Protein AF-0000000082330401 (afdb_homodimer)

Radius of gyration: 16.81 Å; Cα contacts (8 Å, |Δi|>4): 378; chains: 2; bounding box: 33×59×41 Å

pLDDT: mean 91.05, std 14.34, range [33.22, 98.94]

Foldseek 3Di:
DDDAAADDDDDPVVVVVLVVLQVVQPPDADWGWHDHPPDIDIAAADPDKDKDKDWDWDADPVPGTDIDIDIDIDHDGDPPVVVVD/DDDAAADDDDDPVVVVVLVVLQVVQPPDADWGWHDHPPDIDIAAADPDKDKDKDWDFDADPVPGTDIDIDIDIDHDGDPPVVVVD

Organism: NCBI:txid2816475

InterPro domains:
  IPR027598 Amphi-Trp domain [PF20068] (8-82)
  IPR027598 Amphi-Trp domain [TIGR04354] (9-76)

Secondary structure (DSSP, 8-state):
-EEEEEEEEEEHHHHHHHHHHHHHHHSSSS-EEEEETTEEEEE---SEEEEEEEEEEEEETTTEEEEEEEEEEEEPPP-GGGG--/-EEEEEEEEEEHHHHHHHHHHHHHHHSSSS-EEEEETTEEEEE---SEEEEEEEEEEEEETTTEEEEEEEEEEEEPPPPGGGS--

Solvent-accessible surface area (backbone atoms only — not comparable to full-atom values): 8847 Å² total; per-residue (Å²): 109,50,74,48,72,27,74,47,81,31,43,27,52,55,49,18,51,51,36,36,52,50,18,59,32,41,38,75,76,60,64,22,69,43,78,42,74,92,43,72,46,81,43,40,64,27,64,55,26,41,38,35,40,33,39,35,52,35,66,38,93,86,76,38,49,38,38,35,44,39,40,38,37,39,29,51,50,52,62,78,74,64,70,75,107,113,49,75,48,72,27,76,46,81,30,43,26,52,55,47,18,49,52,36,36,53,50,17,59,31,41,38,75,77,60,66,23,68,42,78,44,74,93,43,72,46,78,43,40,65,26,67,54,27,41,38,32,39,34,40,33,51,32,61,36,95,85,78,38,51,39,36,36,44,37,39,37,37,38,29,53,48,53,62,77,74,65,70,76,106

Sequence (170 aa):
MEKTISADELTRDEAAERLRAVADQLEGDGPASIRTGNKTVELRPSSSVAYEIGVRERSSILRGSRETITIKMDWKPASASDEDEMEKTISADELTRDEAAERLRAVADQLEGDGPASIRTGNKTVELRPSSSVAYEIGVRERSSILRGSRETITIKMDWKPASASDEDE

Structure (mmCIF, N/CA/C/O backbone):
data_AF-0000000082330401-model_v1
#
loop_
_entity.id
_entity.type
_entity.pdbx_description
1 polymer 'Amphi-Trp domain-containing protein'
#
loop_
_atom_site.group_PDB
_atom_site.id
_atom_site.type_symbol
_atom_site.label_atom_id
_atom_site.label_alt_id
_atom_site.label_comp_id
_atom_site.label_asym_id
_atom_site.label_entity_id
_atom_site.label_seq_id
_atom_site.pdbx_PDB_ins_code
_atom_site.Cartn_x
_atom_site.Cartn_y
_atom_site.Cartn_z
_atom_site.occupancy
_atom_site.B_iso_or_equiv
_atom_site.auth_seq_id
_atom_site.auth_comp_id
_atom_site.auth_asym_id
_atom_site.auth_atom_id
_atom_site.pdbx_PDB_model_num
ATOM 1 N N . MET A 1 1 ? 8.977 -20.25 1.746 1 68.62 1 MET A N 1
ATOM 2 C CA . MET A 1 1 ? 8.32 -19.219 2.551 1 68.62 1 MET A CA 1
ATOM 3 C C . MET A 1 1 ? 9.047 -17.891 2.439 1 68.62 1 MET A C 1
ATOM 5 O O . MET A 1 1 ? 10.047 -17.656 3.119 1 68.62 1 MET A O 1
ATOM 9 N N . GLU A 1 2 ? 9.242 -17.344 1.359 1 84 2 GLU A N 1
ATOM 10 C CA . GLU A 1 2 ? 10.195 -16.25 1.163 1 84 2 GLU A CA 1
ATOM 11 C C . GLU A 1 2 ? 9.516 -14.898 1.278 1 84 2 GLU A C 1
ATOM 13 O O . GLU A 1 2 ? 8.438 -14.688 0.725 1 84 2 GLU A O 1
ATOM 18 N N . LYS A 1 3 ? 9.922 -14.188 2.262 1 93.19 3 LYS A N 1
ATOM 19 C CA . LYS A 1 3 ? 9.539 -12.781 2.352 1 93.19 3 LYS A CA 1
ATOM 20 C C . LYS A 1 3 ? 10.633 -11.875 1.807 1 93.19 3 LYS A C 1
ATOM 22 O O . LYS A 1 3 ? 11.805 -12.016 2.168 1 93.19 3 LYS A O 1
ATOM 27 N N . THR A 1 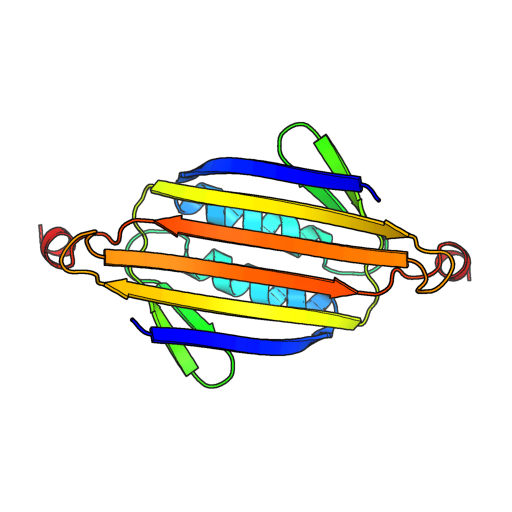4 ? 10.203 -11.023 0.774 1 97.06 4 THR A N 1
ATOM 28 C CA . THR A 1 4 ? 11.094 -10.023 0.203 1 97.06 4 THR A CA 1
ATOM 29 C C . THR A 1 4 ? 10.656 -8.617 0.607 1 97.06 4 THR A C 1
ATOM 31 O O . THR A 1 4 ? 9.484 -8.266 0.469 1 97.06 4 THR A O 1
ATOM 34 N N . ILE A 1 5 ? 11.578 -7.867 1.173 1 98.06 5 ILE A N 1
ATOM 35 C CA . ILE A 1 5 ? 11.242 -6.523 1.632 1 98.06 5 ILE A CA 1
ATOM 36 C C . ILE A 1 5 ? 12.258 -5.523 1.095 1 98.06 5 ILE A C 1
ATOM 38 O O . ILE A 1 5 ? 13.453 -5.816 1.034 1 98.06 5 ILE A O 1
ATOM 42 N N . SER A 1 6 ? 11.797 -4.434 0.719 1 98.56 6 SER A N 1
ATOM 43 C CA . SER A 1 6 ? 12.648 -3.311 0.346 1 98.56 6 SER A CA 1
ATOM 44 C C . SER A 1 6 ? 12.125 -2.002 0.93 1 98.56 6 SER A C 1
ATOM 46 O O . SER A 1 6 ? 10.922 -1.762 0.946 1 98.56 6 SER A O 1
ATOM 48 N N . ALA A 1 7 ? 13.016 -1.155 1.354 1 98.62 7 ALA A N 1
ATOM 49 C CA . ALA A 1 7 ? 12.703 0.161 1.906 1 98.62 7 ALA A CA 1
ATOM 50 C C . ALA A 1 7 ? 13.539 1.247 1.237 1 98.62 7 ALA A C 1
ATOM 52 O O . ALA A 1 7 ? 14.734 1.053 0.979 1 98.62 7 ALA A O 1
ATOM 53 N N . ASP A 1 8 ? 12.914 2.312 0.925 1 98.38 8 ASP A N 1
ATOM 54 C CA . ASP A 1 8 ? 13.586 3.443 0.291 1 98.38 8 ASP A CA 1
ATOM 55 C C . ASP A 1 8 ? 13 4.77 0.777 1 98.38 8 ASP A C 1
ATOM 57 O O . ASP A 1 8 ? 11.859 4.816 1.242 1 98.38 8 ASP A O 1
ATOM 61 N N . GLU A 1 9 ? 13.805 5.828 0.738 1 98.62 9 GLU A N 1
ATOM 62 C CA . GLU A 1 9 ? 13.289 7.191 0.836 1 98.62 9 GLU A CA 1
ATOM 63 C C . GLU A 1 9 ? 12.984 7.766 -0.543 1 98.62 9 GLU A C 1
ATOM 65 O O . GLU A 1 9 ? 13.883 7.887 -1.384 1 98.62 9 GLU A O 1
ATOM 70 N N . LEU A 1 10 ? 11.766 8.109 -0.732 1 98.44 10 LEU A N 1
ATOM 71 C CA . LEU A 1 10 ? 11.32 8.578 -2.039 1 98.44 10 LEU A CA 1
ATOM 72 C C . LEU A 1 10 ? 10.664 9.953 -1.931 1 98.44 10 LEU A C 1
ATOM 74 O O . LEU A 1 10 ? 10.25 10.367 -0.845 1 98.44 10 LEU A O 1
ATOM 78 N N . THR A 1 11 ? 10.688 10.703 -3.094 1 97.94 11 THR A N 1
ATOM 79 C CA . THR A 1 11 ? 9.781 11.844 -3.146 1 97.94 11 THR A CA 1
ATOM 80 C C . THR A 1 11 ? 8.328 11.383 -3.18 1 97.94 11 THR A C 1
ATOM 82 O O . THR A 1 11 ? 8.047 10.242 -3.549 1 97.94 11 THR A O 1
ATOM 85 N N . ARG A 1 12 ? 7.461 12.242 -2.699 1 97.69 12 ARG A N 1
ATOM 86 C CA . ARG A 1 12 ? 6.039 11.906 -2.713 1 97.69 12 ARG A CA 1
ATOM 87 C C . ARG A 1 12 ? 5.59 11.484 -4.109 1 97.69 12 ARG A C 1
ATOM 89 O O . ARG A 1 12 ? 4.812 10.539 -4.258 1 97.69 12 ARG A O 1
ATOM 96 N N . ASP A 1 13 ? 6.148 12.133 -5.215 1 98.12 13 ASP A N 1
ATOM 97 C CA . ASP A 1 13 ? 5.777 11.781 -6.582 1 98.12 13 ASP A CA 1
ATOM 98 C C . ASP A 1 13 ? 6.312 10.398 -6.957 1 98.12 13 ASP A C 1
ATOM 100 O O . ASP A 1 13 ? 5.645 9.641 -7.656 1 98.12 13 ASP A O 1
ATOM 104 N N . GLU A 1 14 ? 7.504 10.102 -6.527 1 98.44 14 GLU A N 1
ATOM 105 C CA . GLU A 1 14 ? 8.078 8.781 -6.801 1 98.44 14 GLU A CA 1
ATOM 106 C C . GLU A 1 14 ? 7.301 7.684 -6.09 1 98.44 14 GLU A C 1
ATOM 108 O O . GLU A 1 14 ? 7.09 6.605 -6.648 1 98.44 14 GLU A O 1
ATOM 113 N N . ALA A 1 15 ? 6.938 7.953 -4.895 1 98.5 15 ALA A N 1
ATOM 114 C CA . ALA A 1 15 ? 6.109 6.996 -4.164 1 98.5 15 ALA A CA 1
ATOM 115 C C . ALA A 1 15 ? 4.793 6.738 -4.895 1 98.5 15 ALA A C 1
ATOM 117 O O . ALA A 1 15 ? 4.363 5.59 -5.023 1 98.5 15 ALA A O 1
ATOM 118 N N . ALA A 1 16 ? 4.168 7.832 -5.348 1 98.75 16 ALA A N 1
ATOM 119 C CA . ALA A 1 16 ? 2.936 7.711 -6.121 1 98.75 16 ALA A CA 1
ATOM 120 C C . ALA A 1 16 ? 3.141 6.832 -7.352 1 98.75 16 ALA A C 1
ATOM 122 O O . ALA A 1 16 ? 2.297 5.992 -7.668 1 98.75 16 ALA A O 1
ATOM 123 N N . GLU A 1 17 ? 4.23 7.004 -7.953 1 98.69 17 GLU A N 1
ATOM 124 C CA . GLU A 1 17 ? 4.531 6.234 -9.156 1 98.69 17 GLU A CA 1
ATOM 125 C C . GLU A 1 17 ? 4.695 4.75 -8.836 1 98.69 17 GLU A C 1
ATOM 127 O O . GLU A 1 17 ? 4.27 3.891 -9.609 1 98.69 17 GLU A O 1
ATOM 132 N N . ARG A 1 18 ? 5.277 4.477 -7.695 1 98.62 18 ARG A N 1
ATOM 133 C CA . ARG A 1 18 ? 5.426 3.084 -7.277 1 98.62 18 ARG A CA 1
ATOM 134 C C . ARG A 1 18 ? 4.066 2.438 -7.027 1 98.62 18 ARG A C 1
ATOM 136 O O . ARG A 1 18 ? 3.844 1.286 -7.406 1 98.62 18 ARG A O 1
ATOM 143 N N . LEU A 1 19 ? 3.227 3.191 -6.375 1 98.81 19 LEU A N 1
ATOM 144 C CA . LEU A 1 19 ? 1.879 2.688 -6.129 1 98.81 19 LEU A CA 1
ATOM 145 C C . LEU A 1 19 ? 1.163 2.391 -7.441 1 98.81 19 LEU A C 1
ATOM 147 O O . LEU A 1 19 ? 0.5 1.358 -7.57 1 98.81 19 LEU A O 1
ATOM 151 N N . ARG A 1 20 ? 1.305 3.264 -8.406 1 98.75 20 ARG A N 1
ATOM 152 C CA . ARG A 1 20 ? 0.651 3.076 -9.703 1 98.75 20 ARG A CA 1
ATOM 153 C C . ARG A 1 20 ? 1.207 1.854 -10.422 1 98.75 20 ARG A C 1
ATOM 155 O O . ARG A 1 20 ? 0.466 1.132 -11.094 1 98.75 20 ARG A O 1
ATOM 162 N N . ALA A 1 21 ? 2.484 1.673 -10.289 1 98.62 21 ALA A N 1
ATOM 163 C CA . ALA A 1 21 ? 3.102 0.515 -10.93 1 98.62 21 ALA A CA 1
ATOM 164 C C . ALA A 1 21 ? 2.547 -0.788 -10.359 1 98.62 21 ALA A C 1
ATOM 166 O O . ALA A 1 21 ? 2.309 -1.745 -11.094 1 98.62 21 ALA A O 1
ATOM 167 N N . VAL A 1 22 ? 2.346 -0.825 -9.07 1 98.62 22 VAL A N 1
ATOM 168 C CA . VAL A 1 22 ? 1.754 -2.008 -8.453 1 98.62 22 VAL A CA 1
ATOM 169 C C . VAL A 1 22 ? 0.319 -2.182 -8.945 1 98.62 22 VAL A C 1
ATOM 171 O O . VAL A 1 22 ? -0.1 -3.295 -9.273 1 98.62 22 VAL A O 1
ATOM 174 N N . ALA A 1 23 ? -0.43 -1.054 -8.961 1 98.75 23 ALA A N 1
ATOM 175 C CA . ALA A 1 23 ? -1.806 -1.083 -9.445 1 98.75 23 ALA A CA 1
ATOM 176 C C . ALA A 1 23 ? -1.873 -1.657 -10.859 1 98.75 23 ALA A C 1
ATOM 178 O O . ALA A 1 23 ? -2.736 -2.484 -11.156 1 98.75 23 ALA A O 1
ATOM 179 N N . ASP A 1 24 ? -0.979 -1.231 -11.664 1 98.5 24 ASP A N 1
ATOM 180 C CA . ASP A 1 24 ? -0.945 -1.685 -13.055 1 98.5 24 ASP A CA 1
ATOM 181 C C . ASP A 1 24 ? -0.741 -3.195 -13.133 1 98.5 24 ASP A C 1
ATOM 183 O O . ASP A 1 24 ? -1.284 -3.855 -14.023 1 98.5 24 ASP A O 1
ATOM 187 N N . GLN A 1 25 ? 0.034 -3.688 -12.234 1 97.94 25 GLN A N 1
ATOM 188 C CA . GLN A 1 25 ? 0.327 -5.117 -12.258 1 97.94 25 GLN A CA 1
ATOM 189 C C . GLN A 1 25 ? -0.853 -5.926 -11.727 1 97.94 25 GLN A C 1
ATOM 191 O O . GLN A 1 25 ? -1.058 -7.074 -12.141 1 97.94 25 GLN A O 1
ATOM 196 N N . LEU A 1 26 ? -1.622 -5.328 -10.898 1 97.25 26 LEU A N 1
ATOM 197 C CA . LEU A 1 26 ? -2.777 -6.012 -10.328 1 97.25 26 LEU A CA 1
ATOM 198 C C . LEU A 1 26 ? -3.922 -6.078 -11.336 1 97.25 26 LEU A C 1
ATOM 200 O O . LEU A 1 26 ? -4.707 -7.027 -11.32 1 97.25 26 LEU A O 1
ATOM 204 N N . GLU A 1 27 ? -3.992 -5.086 -12.156 1 95.56 27 GLU A N 1
ATOM 205 C CA . GLU A 1 27 ? -5.102 -5.004 -13.102 1 95.56 27 GLU A CA 1
ATOM 206 C C . GLU A 1 27 ? -5.074 -6.172 -14.086 1 95.56 27 GLU A C 1
ATOM 208 O O . GLU A 1 27 ? -4.008 -6.578 -14.547 1 95.56 27 GLU A O 1
ATOM 213 N N . GLY A 1 28 ? -6.281 -6.586 -14.469 1 92.5 28 GLY A N 1
ATOM 214 C CA . GLY A 1 28 ? -6.418 -7.668 -15.43 1 92.5 28 GLY A CA 1
ATOM 215 C C . GLY A 1 28 ? -6.25 -9.039 -14.812 1 92.5 28 GLY A C 1
ATOM 216 O O . GLY A 1 28 ? -6.535 -9.234 -13.625 1 92.5 28 GLY A O 1
ATOM 217 N N . ASP A 1 29 ? -5.941 -9.953 -15.734 1 91.25 29 ASP A N 1
ATOM 218 C CA . ASP A 1 29 ? -5.77 -11.344 -15.328 1 91.25 29 ASP A CA 1
ATOM 219 C C . ASP A 1 29 ? -4.324 -11.797 -15.523 1 91.25 29 ASP A C 1
ATOM 221 O O . ASP A 1 29 ? -3.533 -11.109 -16.172 1 91.25 29 ASP A O 1
ATOM 225 N N . GLY A 1 30 ? -4.008 -12.742 -14.734 1 93.62 30 GLY A N 1
ATOM 226 C CA . GLY A 1 30 ? -2.688 -13.32 -14.953 1 93.62 30 GLY A CA 1
ATOM 227 C C . GLY A 1 30 ? -1.69 -12.945 -13.867 1 93.62 30 GLY A C 1
ATOM 228 O O . GLY A 1 30 ? -2.07 -12.414 -12.828 1 93.62 30 GLY A O 1
ATOM 229 N N . PRO A 1 31 ? -0.463 -13.211 -14.1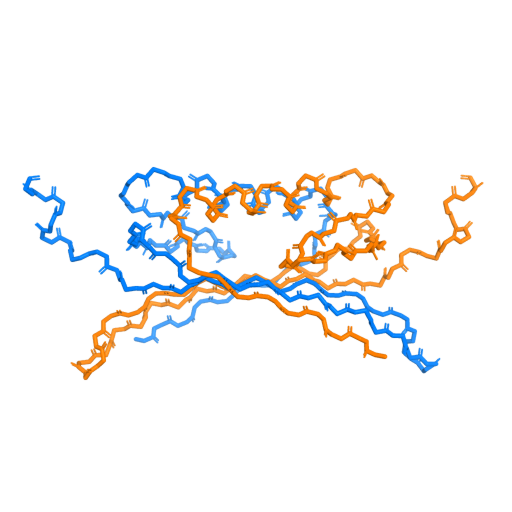48 1 95.94 31 PRO A N 1
ATOM 230 C CA . PRO A 1 31 ? 0.585 -12.953 -13.156 1 95.94 31 PRO A CA 1
ATOM 231 C C . PRO A 1 31 ? 0.877 -11.461 -12.984 1 95.94 31 PRO A C 1
ATOM 233 O O . PRO A 1 31 ? 0.571 -10.664 -13.867 1 95.94 31 PRO A O 1
ATOM 236 N N . ALA A 1 32 ? 1.368 -11.109 -11.852 1 96.88 32 ALA A N 1
ATOM 237 C CA . ALA A 1 32 ? 1.8 -9.758 -11.516 1 96.88 32 ALA A CA 1
ATOM 238 C C . ALA A 1 32 ? 3.279 -9.727 -11.141 1 96.88 32 ALA A C 1
ATOM 240 O O . ALA A 1 32 ? 3.717 -10.477 -10.266 1 96.88 32 ALA A O 1
ATOM 241 N N . SER A 1 33 ? 4.004 -8.914 -11.805 1 97.62 33 SER A N 1
ATOM 242 C CA . SER A 1 33 ? 5.41 -8.711 -11.484 1 97.62 33 SER A CA 1
ATOM 243 C C . SER A 1 33 ? 5.605 -7.477 -10.617 1 97.62 33 SER A C 1
ATOM 245 O O . SER A 1 33 ? 5.402 -6.352 -11.07 1 97.62 33 SER A O 1
ATOM 247 N N . ILE A 1 34 ? 6.043 -7.762 -9.406 1 98.19 34 ILE A N 1
ATOM 248 C CA . ILE A 1 34 ? 6.168 -6.664 -8.445 1 98.19 34 ILE A CA 1
ATOM 249 C C . ILE A 1 34 ? 7.645 -6.383 -8.18 1 98.19 34 ILE A C 1
ATOM 251 O O . ILE A 1 34 ? 8.375 -7.254 -7.703 1 98.19 34 ILE A O 1
ATOM 255 N N . ARG A 1 35 ? 8.062 -5.152 -8.422 1 97.5 35 ARG A N 1
ATOM 256 C CA . ARG A 1 35 ? 9.43 -4.723 -8.125 1 97.5 35 ARG A CA 1
ATOM 257 C C . ARG A 1 35 ? 9.609 -4.488 -6.625 1 97.5 35 ARG A C 1
ATOM 259 O O . ARG A 1 35 ? 8.867 -3.713 -6.02 1 97.5 35 ARG A O 1
ATOM 266 N N . THR A 1 36 ? 10.531 -5.094 -6.098 1 97.19 36 THR A N 1
ATOM 267 C CA . THR A 1 36 ? 10.906 -4.969 -4.691 1 97.19 36 THR A CA 1
ATOM 268 C C . THR A 1 36 ? 12.406 -4.727 -4.547 1 97.19 36 THR A C 1
ATOM 270 O O . THR A 1 36 ? 13.188 -5.676 -4.414 1 97.19 36 THR A O 1
ATOM 273 N N . GLY A 1 37 ? 12.711 -3.479 -4.391 1 93.94 37 GLY A N 1
ATOM 274 C CA . GLY A 1 37 ? 14.125 -3.15 -4.414 1 93.94 37 GLY A CA 1
ATOM 275 C C . GLY A 1 37 ? 14.812 -3.545 -5.707 1 93.94 37 GLY A C 1
ATOM 276 O O . GLY A 1 37 ? 14.406 -3.105 -6.789 1 93.94 37 GLY A O 1
ATOM 277 N N . ASN A 1 38 ? 15.773 -4.406 -5.59 1 93.38 38 ASN A N 1
ATOM 278 C CA . ASN A 1 38 ? 16.562 -4.797 -6.754 1 93.38 38 ASN A CA 1
ATOM 279 C C . ASN A 1 38 ? 16.047 -6.086 -7.375 1 93.38 38 ASN A C 1
ATOM 281 O O . ASN A 1 38 ? 16.609 -6.582 -8.352 1 93.38 38 ASN A O 1
ATOM 285 N N . LYS A 1 39 ? 14.992 -6.594 -6.906 1 94.44 39 LYS A N 1
ATOM 286 C CA . LYS A 1 39 ? 14.453 -7.832 -7.457 1 94.44 39 LYS A CA 1
ATOM 287 C C . LYS A 1 39 ? 13 -7.652 -7.887 1 94.44 39 LYS A C 1
ATOM 289 O O . LYS A 1 39 ? 12.344 -6.68 -7.496 1 94.44 39 LYS A O 1
ATOM 294 N N . THR A 1 40 ? 12.586 -8.516 -8.68 1 97.38 40 THR A N 1
ATOM 295 C CA . THR A 1 40 ? 11.195 -8.594 -9.109 1 97.38 40 THR A CA 1
ATOM 296 C C . THR A 1 40 ? 10.57 -9.922 -8.711 1 97.38 40 THR A C 1
ATOM 298 O O . THR A 1 40 ? 11.156 -10.984 -8.945 1 97.38 40 THR A O 1
ATOM 301 N N . VAL A 1 41 ? 9.422 -9.812 -8.07 1 96.69 41 VAL A N 1
ATOM 302 C CA . VAL A 1 41 ? 8.719 -11.016 -7.625 1 96.69 41 VAL A CA 1
ATOM 303 C C . VAL A 1 41 ? 7.484 -11.242 -8.492 1 96.69 41 VAL A C 1
ATOM 305 O O . VAL A 1 41 ? 6.684 -10.328 -8.695 1 96.69 41 VAL A O 1
ATOM 308 N N . GLU A 1 42 ? 7.359 -12.453 -9.008 1 96 42 GLU A N 1
ATOM 309 C CA . GLU A 1 42 ? 6.16 -12.805 -9.758 1 96 42 GLU A CA 1
ATOM 310 C C . GLU A 1 42 ? 5.09 -13.398 -8.852 1 96 42 GLU A C 1
ATOM 312 O O . GLU A 1 42 ? 5.352 -14.352 -8.117 1 96 42 GLU A O 1
ATOM 317 N N . LEU A 1 43 ? 3.959 -12.812 -8.938 1 96.5 43 LEU A N 1
ATOM 318 C CA . LEU A 1 43 ? 2.812 -13.266 -8.156 1 96.5 43 LEU A CA 1
ATOM 319 C C . LEU A 1 43 ? 1.675 -13.711 -9.07 1 96.5 43 LEU A C 1
ATOM 321 O O . LEU A 1 43 ? 1.731 -13.508 -10.281 1 96.5 43 LEU A O 1
ATOM 325 N N . ARG A 1 44 ? 0.737 -14.367 -8.469 1 96 44 ARG A N 1
ATOM 326 C CA . ARG A 1 44 ? -0.441 -14.836 -9.188 1 96 44 ARG A CA 1
ATOM 327 C C . ARG A 1 44 ? -1.721 -14.469 -8.445 1 96 44 ARG A C 1
ATOM 329 O O . ARG A 1 44 ? -2.365 -15.336 -7.844 1 96 44 ARG A O 1
ATOM 336 N N . PRO A 1 45 ? -2.061 -13.203 -8.531 1 96.94 45 PRO A N 1
ATOM 337 C CA . PRO A 1 45 ? -3.27 -12.797 -7.809 1 96.94 45 PRO A CA 1
ATOM 338 C C . PRO A 1 45 ? -4.523 -13.508 -8.312 1 96.94 45 PRO A C 1
ATOM 340 O O . PRO A 1 45 ? -4.652 -13.758 -9.508 1 96.94 45 PRO A O 1
ATOM 343 N N . SER A 1 46 ? -5.387 -13.758 -7.367 1 95.19 46 SER A N 1
ATOM 344 C CA . SER A 1 46 ? -6.719 -14.234 -7.73 1 95.19 46 SER A CA 1
ATOM 345 C C . SER A 1 46 ? -7.641 -13.07 -8.07 1 95.19 46 SER A C 1
ATOM 347 O O . SER A 1 46 ? -7.273 -11.906 -7.902 1 95.19 46 SER A O 1
ATOM 349 N N . SER A 1 47 ? -8.773 -13.398 -8.523 1 95.94 47 SER A N 1
ATOM 350 C CA . SER A 1 47 ? -9.75 -12.367 -8.852 1 95.94 47 SER A CA 1
ATOM 351 C C . SER A 1 47 ? -10.25 -11.656 -7.602 1 95.94 47 SER A C 1
ATOM 353 O O . SER A 1 47 ? -10.719 -10.516 -7.672 1 95.94 47 SER A O 1
ATOM 355 N N . SER A 1 48 ? -10.172 -12.367 -6.461 1 96.62 48 SER A N 1
ATOM 356 C CA . SER A 1 48 ? -10.586 -11.797 -5.18 1 96.62 48 SER A CA 1
ATOM 357 C C . SER A 1 48 ? -9.383 -11.5 -4.293 1 96.62 48 SER A C 1
ATOM 359 O O . SER A 1 48 ? -8.523 -12.367 -4.094 1 96.62 48 SER A O 1
ATOM 361 N N . VAL A 1 49 ? -9.328 -10.297 -3.771 1 97.56 49 VAL A N 1
ATOM 362 C CA . VAL A 1 49 ? -8.203 -9.828 -2.977 1 97.56 49 VAL A CA 1
ATOM 363 C C . VAL A 1 49 ? -8.703 -9.258 -1.65 1 97.56 49 VAL A C 1
ATOM 365 O O . VAL A 1 49 ? -9.594 -8.406 -1.631 1 97.56 49 VAL A O 1
ATOM 368 N N . ALA A 1 50 ? -8.234 -9.75 -0.588 1 98.69 50 ALA A N 1
ATOM 369 C CA . ALA A 1 50 ? -8.461 -9.078 0.691 1 98.69 50 ALA A CA 1
ATOM 370 C C . ALA A 1 50 ? -7.613 -7.812 0.798 1 98.69 50 ALA A C 1
ATOM 372 O O . ALA A 1 50 ? -6.387 -7.883 0.855 1 98.69 50 ALA A O 1
ATOM 373 N N . TYR A 1 51 ? -8.242 -6.723 0.811 1 98.69 51 TYR A N 1
ATOM 374 C CA . TYR A 1 51 ? -7.613 -5.406 0.787 1 98.69 51 TYR A CA 1
ATOM 375 C C . TYR A 1 51 ? -7.812 -4.684 2.113 1 98.69 51 TYR A C 1
ATOM 377 O O . TYR A 1 51 ? -8.945 -4.531 2.58 1 98.69 51 TYR A O 1
ATOM 385 N N . GLU A 1 52 ? -6.688 -4.246 2.682 1 98.94 52 GLU A N 1
ATOM 386 C CA . GLU A 1 52 ? -6.711 -3.471 3.92 1 98.94 52 GLU A CA 1
ATOM 387 C C . GLU A 1 52 ? -5.898 -2.186 3.779 1 98.94 52 GLU A C 1
ATOM 389 O O . GLU A 1 52 ? -4.77 -2.211 3.295 1 98.94 52 GLU A O 1
ATOM 394 N N . ILE A 1 53 ? -6.504 -1.107 4.293 1 98.88 53 ILE A N 1
ATOM 395 C CA . ILE A 1 53 ? -5.789 0.162 4.348 1 98.88 53 ILE A CA 1
ATOM 396 C C . ILE A 1 53 ? -5.859 0.732 5.762 1 98.88 53 ILE A C 1
ATOM 398 O O . ILE A 1 53 ? -6.914 0.697 6.402 1 98.88 53 ILE A O 1
ATOM 402 N N . GLY A 1 54 ? -4.781 1.183 6.23 1 98.62 54 GLY A N 1
ATOM 403 C CA . GLY A 1 54 ? -4.66 1.843 7.523 1 98.62 54 GLY A CA 1
ATOM 404 C C . GLY A 1 54 ? -3.98 3.197 7.438 1 98.62 54 GLY A C 1
ATOM 405 O O . GLY A 1 54 ? -3.021 3.371 6.684 1 98.62 54 GLY A O 1
ATOM 406 N N . VAL A 1 55 ? -4.512 4.121 8.203 1 98.06 55 VAL A N 1
ATOM 407 C CA . VAL A 1 55 ? -3.943 5.461 8.281 1 98.06 55 VAL A CA 1
ATOM 408 C C . VAL A 1 55 ? -3.73 5.852 9.742 1 98.06 55 VAL A C 1
ATOM 410 O O . VAL A 1 55 ? -4.621 5.668 10.578 1 98.06 55 VAL A O 1
ATOM 413 N N . ARG A 1 56 ? -2.561 6.246 9.977 1 96 56 ARG A N 1
ATOM 414 C CA . ARG A 1 56 ? -2.252 6.734 11.312 1 96 56 ARG A CA 1
ATOM 415 C C . ARG A 1 56 ? -1.791 8.188 11.273 1 96 56 ARG A C 1
ATOM 417 O O . ARG A 1 56 ? -0.895 8.539 10.508 1 96 56 ARG A O 1
ATOM 424 N N . GLU A 1 57 ? -2.5 8.945 12.109 1 93.25 57 GLU A N 1
ATOM 425 C CA . GLU A 1 57 ? -2.074 10.312 12.383 1 93.25 57 GLU A CA 1
ATOM 426 C C . GLU A 1 57 ? -1.525 10.445 13.797 1 93.25 57 GLU A C 1
ATOM 428 O O . GLU A 1 57 ? -2.256 10.258 14.773 1 93.25 57 GLU A O 1
ATOM 433 N N . ARG A 1 58 ? -0.275 10.359 13.961 1 82.5 58 ARG A N 1
ATOM 434 C CA . ARG A 1 58 ? 0.248 10.445 15.32 1 82.5 58 ARG A CA 1
ATOM 435 C C . ARG A 1 58 ? 0.903 11.805 15.57 1 82.5 58 ARG A C 1
ATOM 437 O O . ARG A 1 58 ? 1.683 12.281 14.742 1 82.5 58 ARG A O 1
ATOM 444 N N . SER A 1 59 ? 0.393 12.312 16.594 1 81.69 59 SER A N 1
ATOM 445 C CA . SER A 1 59 ? 1.041 13.523 17.094 1 81.69 59 SER A CA 1
ATOM 446 C C . SER A 1 59 ? 1.583 13.32 18.5 1 81.69 59 SER A C 1
ATOM 448 O O . SER A 1 59 ? 0.938 12.68 19.344 1 81.69 59 SER A O 1
ATOM 450 N N . SER A 1 60 ? 2.762 13.375 18.656 1 79.81 60 SER A N 1
ATOM 451 C CA . SER A 1 60 ? 3.414 13.32 19.953 1 79.81 60 SER A CA 1
ATOM 452 C C . SER A 1 60 ? 4.172 14.609 20.25 1 79.81 60 SER A C 1
ATOM 454 O O . SER A 1 60 ? 4.801 15.18 19.344 1 79.81 60 SER A O 1
ATOM 456 N N . ILE A 1 61 ? 4.098 15.031 21.516 1 79.75 61 ILE A N 1
ATOM 457 C CA . ILE A 1 61 ? 4.824 16.219 21.938 1 79.75 61 ILE A CA 1
ATOM 458 C C . ILE A 1 61 ? 6.324 16.016 21.766 1 79.75 61 ILE A C 1
ATOM 460 O O . ILE A 1 61 ? 7.051 16.938 21.375 1 79.75 61 ILE A O 1
ATOM 464 N N . LEU A 1 62 ? 6.723 14.805 21.953 1 83.69 62 LEU A N 1
ATOM 465 C CA . LEU A 1 62 ? 8.156 14.516 21.953 1 83.69 62 LEU A CA 1
ATOM 466 C C . LEU A 1 62 ? 8.648 14.227 20.531 1 83.69 62 LEU A C 1
ATOM 468 O O . LEU A 1 62 ? 9.75 14.648 20.156 1 83.69 62 LEU A O 1
ATOM 472 N N . ARG A 1 63 ? 7.941 13.602 19.75 1 79.25 63 ARG A N 1
ATOM 473 C CA . ARG A 1 63 ? 8.43 13.117 18.469 1 79.25 63 ARG A CA 1
ATOM 474 C C . ARG A 1 63 ? 7.812 13.906 17.312 1 79.25 63 ARG A C 1
ATOM 476 O O . ARG A 1 63 ? 8.211 13.742 16.156 1 79.25 63 ARG A O 1
ATOM 483 N N . GLY A 1 64 ? 6.98 14.773 17.719 1 86.19 64 GLY A N 1
ATOM 484 C CA . GLY A 1 64 ? 6.277 15.508 16.672 1 86.19 64 GLY A CA 1
ATOM 485 C C . GLY A 1 64 ? 5.176 14.711 16.016 1 86.19 64 GLY A C 1
ATOM 486 O O . GLY A 1 64 ? 4.727 13.695 16.562 1 86.19 64 GLY A O 1
ATOM 487 N N . SER A 1 65 ? 4.723 15.156 14.945 1 89.88 65 SER A N 1
ATOM 488 C CA . SER A 1 65 ? 3.643 14.508 14.211 1 89.88 65 SER A CA 1
ATOM 489 C C . SER A 1 65 ? 4.188 13.531 13.18 1 89.88 65 SER A C 1
ATOM 491 O O . SER A 1 65 ? 5.203 13.797 12.539 1 89.88 65 SER A O 1
ATOM 493 N N . ARG A 1 66 ? 3.686 12.391 13.156 1 94.38 66 ARG A N 1
ATOM 494 C CA . ARG A 1 66 ? 3.992 11.391 12.141 1 94.38 66 ARG A CA 1
ATOM 495 C C . ARG A 1 66 ? 2.717 10.867 11.492 1 94.38 66 ARG A C 1
ATOM 497 O O . ARG A 1 66 ? 1.713 10.641 12.164 1 94.38 66 ARG A O 1
ATOM 504 N N . GLU A 1 67 ? 2.77 10.805 10.195 1 96.94 67 GLU A N 1
ATOM 505 C CA . GLU A 1 67 ? 1.656 10.227 9.445 1 96.94 67 GLU A CA 1
ATOM 506 C C . GLU A 1 67 ? 2.086 8.961 8.703 1 96.94 67 GLU A C 1
ATOM 508 O O . GLU A 1 67 ? 3.203 8.891 8.188 1 96.94 67 GLU A O 1
ATOM 513 N N . THR A 1 68 ? 1.226 7.965 8.695 1 98 68 THR A N 1
ATOM 514 C CA . THR A 1 68 ? 1.55 6.699 8.039 1 98 68 THR A CA 1
ATOM 515 C C . THR A 1 68 ? 0.345 6.16 7.277 1 98 68 THR A C 1
ATOM 517 O O . THR A 1 68 ? -0.783 6.211 7.77 1 98 68 THR A O 1
ATOM 520 N N . ILE A 1 69 ? 0.544 5.688 6.066 1 98.69 69 ILE A N 1
ATOM 521 C CA . ILE A 1 69 ? -0.399 4.867 5.312 1 98.69 69 ILE A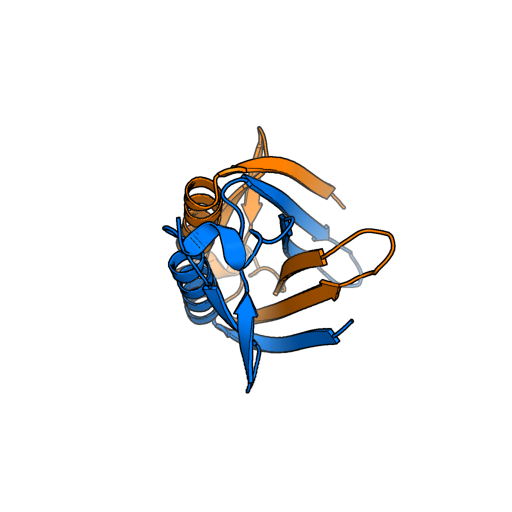 CA 1
ATOM 522 C C . ILE A 1 69 ? 0.136 3.443 5.191 1 98.69 69 ILE A C 1
ATOM 524 O O . ILE A 1 69 ? 1.291 3.238 4.812 1 98.69 69 ILE A O 1
ATOM 528 N N . THR A 1 70 ? -0.617 2.424 5.512 1 98.88 70 THR A N 1
ATOM 529 C CA . THR A 1 70 ? -0.3 1.016 5.297 1 98.88 70 THR A CA 1
ATOM 530 C C . THR A 1 70 ? -1.369 0.347 4.438 1 98.88 70 THR A C 1
ATOM 532 O O . THR A 1 70 ? -2.561 0.442 4.734 1 98.88 70 THR A O 1
ATOM 535 N N . ILE A 1 71 ? -0.994 -0.309 3.387 1 98.94 71 ILE A N 1
ATOM 536 C CA . ILE A 1 71 ? -1.885 -1.073 2.521 1 98.94 71 ILE A CA 1
ATOM 537 C C . ILE A 1 71 ? -1.443 -2.535 2.486 1 98.94 71 ILE A C 1
ATOM 539 O O . ILE A 1 71 ? -0.273 -2.83 2.232 1 98.94 71 ILE A O 1
ATOM 543 N N . LYS A 1 72 ? -2.287 -3.375 2.693 1 98.94 72 LYS A N 1
ATOM 544 C CA . LYS A 1 72 ? -2.039 -4.812 2.627 1 98.94 72 LYS A CA 1
ATOM 545 C C . LYS A 1 72 ? -3.029 -5.5 1.69 1 98.94 72 LYS A C 1
ATOM 547 O O . LYS A 1 72 ? -4.227 -5.211 1.728 1 98.94 72 LYS A O 1
ATOM 552 N N . MET A 1 73 ? -2.588 -6.379 0.874 1 98.81 73 MET A N 1
ATOM 553 C CA . MET A 1 73 ? -3.385 -7.227 -0.009 1 98.81 73 MET A CA 1
ATOM 554 C C . MET A 1 73 ? -3.01 -8.695 0.159 1 98.81 73 MET A C 1
ATOM 556 O O . MET A 1 73 ? -1.828 -9.039 0.146 1 98.81 73 MET A O 1
ATOM 560 N N . ASP A 1 74 ? -3.893 -9.438 0.283 1 97.81 74 ASP A N 1
ATOM 561 C CA . ASP A 1 74 ? -3.73 -10.859 0.591 1 97.81 74 ASP A CA 1
ATOM 562 C C . ASP A 1 74 ? -4.703 -11.711 -0.221 1 97.81 74 ASP A C 1
ATOM 564 O O . ASP A 1 74 ? -5.883 -11.375 -0.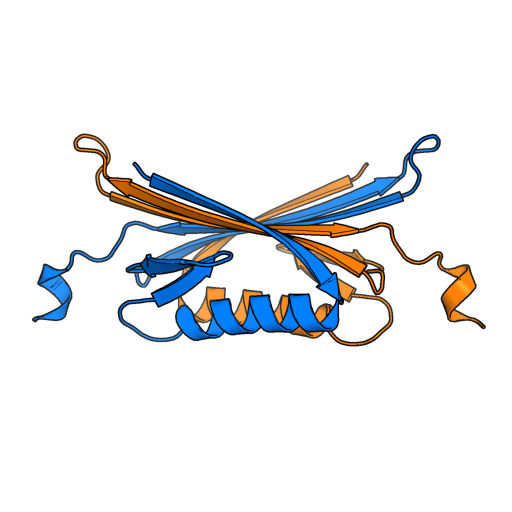338 1 97.81 74 ASP A O 1
ATOM 568 N N . TRP A 1 75 ? -4.191 -12.805 -0.815 1 96.75 75 TRP A N 1
ATOM 569 C CA . TRP A 1 75 ? -5.055 -13.664 -1.617 1 96.75 75 TRP A CA 1
ATOM 570 C C . TRP A 1 75 ? -4.496 -15.086 -1.687 1 96.75 75 TRP A C 1
ATOM 572 O O . TRP A 1 75 ? -3.355 -15.328 -1.283 1 96.75 75 TRP A O 1
ATOM 582 N N . LYS A 1 76 ? -5.305 -15.961 -2.016 1 94.12 76 LYS A N 1
ATOM 583 C CA . LYS A 1 76 ? -4.891 -17.281 -2.461 1 94.12 76 LYS A CA 1
ATOM 584 C C . LYS A 1 76 ? -4.613 -17.297 -3.961 1 94.12 76 LYS A C 1
ATOM 586 O O . LYS A 1 76 ? -5.484 -16.969 -4.766 1 94.12 76 LYS A O 1
ATOM 591 N N . PRO A 1 77 ? -3.361 -17.656 -4.312 1 93.69 77 PRO A N 1
ATOM 592 C CA . PRO A 1 77 ? -3.039 -17.609 -5.742 1 93.69 77 PRO A CA 1
ATOM 593 C C . PRO A 1 77 ? -3.895 -18.562 -6.57 1 93.69 77 PRO A C 1
ATOM 595 O O . PRO A 1 77 ? -4.293 -19.625 -6.086 1 93.69 77 PRO A O 1
ATOM 598 N N . ALA A 1 78 ? -4.223 -18.031 -7.715 1 82.5 78 ALA A N 1
ATOM 599 C CA . ALA A 1 78 ? -4.926 -18.875 -8.68 1 82.5 78 ALA A CA 1
ATOM 600 C C . ALA A 1 78 ? -4.066 -20.062 -9.094 1 82.5 78 ALA A C 1
ATOM 602 O O . ALA A 1 78 ? -2.838 -19.969 -9.117 1 82.5 78 ALA A O 1
ATOM 603 N N . SER A 1 79 ? -4.477 -21.297 -8.945 1 71.81 79 SER A N 1
ATOM 604 C CA . SER A 1 79 ? -3.717 -22.484 -9.336 1 71.81 79 SER A CA 1
ATOM 605 C C . SER A 1 79 ? -3.16 -22.344 -10.75 1 71.81 79 SER A C 1
ATOM 607 O O . SER A 1 79 ? -3.777 -21.703 -11.602 1 71.81 79 SER A O 1
ATOM 609 N N . ALA A 1 80 ? -1.836 -22.312 -10.961 1 62.25 80 ALA A N 1
ATOM 610 C CA . ALA A 1 80 ? -1.239 -22.297 -12.297 1 62.25 80 ALA A CA 1
ATOM 611 C C . ALA A 1 80 ? -2.059 -23.141 -13.266 1 62.25 80 ALA A C 1
ATOM 613 O O . ALA A 1 80 ? -2.045 -22.891 -14.477 1 62.25 80 ALA A O 1
ATOM 614 N N . SER A 1 81 ? -2.658 -24.312 -12.914 1 52.31 81 SER A N 1
ATOM 615 C CA . SER A 1 81 ? -3.393 -25.156 -13.852 1 52.31 81 SER A CA 1
ATOM 616 C C . SER A 1 81 ? -4.609 -24.438 -14.414 1 52.31 81 SER A C 1
ATOM 618 O O . SER A 1 81 ? -5.195 -24.875 -15.406 1 52.31 81 SER A O 1
ATOM 620 N N . ASP A 1 82 ? -5.176 -23.578 -13.75 1 47.31 82 ASP A N 1
ATOM 621 C CA . ASP A 1 82 ? -6.414 -22.969 -14.195 1 47.31 82 ASP A CA 1
ATOM 622 C C . ASP A 1 82 ? -6.152 -21.953 -15.312 1 47.31 82 ASP A C 1
ATOM 624 O O . ASP A 1 82 ? -7.09 -21.375 -15.867 1 47.31 82 ASP A O 1
ATOM 628 N N . GLU A 1 83 ? -5.105 -21.422 -15.492 1 41.25 83 GLU A N 1
ATOM 629 C CA . GLU A 1 83 ? -4.875 -20.609 -16.672 1 41.25 83 GLU A CA 1
ATOM 630 C C . GLU A 1 83 ? -5.086 -21.422 -17.953 1 41.25 83 GLU A C 1
ATOM 632 O O . GLU A 1 83 ? -5.328 -20.844 -19.031 1 41.25 83 GLU A O 1
ATOM 637 N N . ASP A 1 84 ? -4.719 -22.609 -18.062 1 36.69 84 ASP A N 1
ATOM 638 C CA . ASP A 1 84 ? -4.777 -23.359 -19.312 1 36.69 84 ASP A CA 1
ATOM 639 C C . ASP A 1 84 ? -6.223 -23.688 -19.703 1 36.69 84 ASP A C 1
ATOM 641 O O . ASP A 1 84 ? -6.48 -24.266 -20.75 1 36.69 84 ASP A O 1
ATOM 645 N N . GLU A 1 85 ? -7.176 -23.594 -18.812 1 33.22 85 GLU A N 1
ATOM 646 C CA . GLU A 1 85 ? -8.422 -23.984 -19.469 1 33.22 85 GLU A CA 1
ATOM 647 C C . GLU A 1 85 ? -8.969 -22.859 -20.344 1 33.22 85 GLU A C 1
ATOM 649 O O . GLU A 1 85 ? -8.852 -21.688 -19.984 1 33.22 85 GLU A O 1
ATOM 654 N N . MET B 1 1 ? -3.926 10.078 19.078 1 68.62 1 MET B N 1
ATOM 655 C CA . MET B 1 1 ? -3.244 9.055 18.297 1 68.62 1 MET B CA 1
ATOM 656 C C . MET B 1 1 ? -4.242 8.234 17.484 1 68.62 1 MET B C 1
ATOM 658 O O . MET B 1 1 ? -5.184 7.672 18.047 1 68.62 1 MET B O 1
ATOM 662 N N . GLU B 1 2 ? -4.742 8.688 16.453 1 84.19 2 GLU B N 1
ATOM 663 C CA . GLU B 1 2 ? -5.902 8.039 15.852 1 84.19 2 GLU B CA 1
ATOM 664 C C . GLU B 1 2 ? -5.492 7.133 14.703 1 84.19 2 GLU B C 1
ATOM 666 O O . GLU B 1 2 ? -4.691 7.527 13.844 1 84.19 2 GLU B O 1
ATOM 671 N N . LYS B 1 3 ? -5.676 5.871 14.914 1 93.56 3 LYS B N 1
ATOM 672 C CA . LYS B 1 3 ? -5.523 4.922 13.812 1 93.56 3 LYS B CA 1
ATOM 673 C C . LYS B 1 3 ? -6.879 4.543 13.227 1 93.56 3 LYS B C 1
ATOM 675 O O . LYS B 1 3 ? -7.801 4.188 13.961 1 93.56 3 LYS B O 1
ATOM 680 N N . THR B 1 4 ? -6.992 4.793 11.859 1 97.38 4 THR B N 1
ATOM 681 C CA . THR B 1 4 ? -8.18 4.398 11.117 1 97.38 4 THR B CA 1
ATOM 682 C C . THR B 1 4 ? -7.871 3.236 10.18 1 97.38 4 THR B C 1
ATOM 684 O O . THR B 1 4 ? -6.91 3.291 9.406 1 97.38 4 THR B O 1
ATOM 687 N N . ILE B 1 5 ? -8.648 2.16 10.305 1 98.25 5 ILE B N 1
ATOM 688 C CA . ILE B 1 5 ? -8.391 0.981 9.484 1 98.25 5 ILE B CA 1
ATOM 689 C C . ILE B 1 5 ? -9.688 0.53 8.805 1 98.25 5 ILE B C 1
ATOM 691 O O . ILE B 1 5 ? -10.758 0.573 9.414 1 98.25 5 ILE B O 1
ATOM 695 N N . SER B 1 6 ? -9.562 0.153 7.645 1 98.62 6 SER B N 1
ATOM 696 C CA . SER B 1 6 ? -10.664 -0.472 6.922 1 98.62 6 SER B CA 1
ATOM 697 C C . SER B 1 6 ? -10.188 -1.687 6.133 1 98.62 6 SER B C 1
ATOM 699 O O . SER B 1 6 ? -9.109 -1.662 5.535 1 98.62 6 SER B O 1
ATOM 701 N N . ALA B 1 7 ? -10.992 -2.709 6.086 1 98.62 7 ALA B N 1
ATOM 702 C CA . ALA B 1 7 ? -10.727 -3.943 5.352 1 98.62 7 ALA B CA 1
ATOM 703 C C . ALA B 1 7 ? -11.914 -4.328 4.477 1 98.62 7 ALA B C 1
ATOM 705 O O . ALA B 1 7 ? -13.07 -4.207 4.898 1 98.62 7 ALA B O 1
ATOM 706 N N . ASP B 1 8 ? -11.625 -4.719 3.301 1 98.31 8 ASP B N 1
ATOM 707 C CA . ASP B 1 8 ? -12.648 -5.137 2.354 1 98.31 8 ASP B CA 1
ATOM 708 C C . ASP B 1 8 ? -12.148 -6.281 1.473 1 98.31 8 ASP B C 1
ATOM 710 O O . ASP B 1 8 ? -10.945 -6.461 1.304 1 98.31 8 ASP B O 1
ATOM 714 N N . GLU B 1 9 ? -13.07 -7.105 0.979 1 98.62 9 GLU B N 1
ATOM 715 C CA . GLU B 1 9 ? -12.781 -8.008 -0.132 1 98.62 9 GLU B CA 1
ATOM 716 C C . GLU B 1 9 ? -13.094 -7.352 -1.473 1 98.62 9 GLU B C 1
ATOM 718 O O . GLU B 1 9 ? -14.234 -6.973 -1.737 1 98.62 9 GLU B O 1
ATOM 723 N N . LEU B 1 10 ? -12.094 -7.23 -2.275 1 98.44 10 LEU B N 1
ATOM 724 C CA . LEU B 1 10 ? -12.234 -6.531 -3.547 1 98.44 10 LEU B CA 1
ATOM 725 C C . LEU B 1 10 ? -11.82 -7.43 -4.711 1 98.44 10 LEU B C 1
ATOM 727 O O . LEU B 1 10 ? -11.109 -8.422 -4.512 1 98.44 10 LEU B O 1
ATOM 731 N N . THR B 1 11 ? -12.383 -7.109 -5.914 1 97.94 11 THR B N 1
ATOM 732 C CA . THR B 1 11 ? -11.758 -7.695 -7.094 1 97.94 11 THR B CA 1
ATOM 733 C C . THR B 1 11 ? -10.359 -7.121 -7.309 1 97.94 11 THR B C 1
ATOM 735 O O . THR B 1 11 ? -10.039 -6.039 -6.805 1 97.94 11 THR B O 1
ATOM 738 N N . ARG B 1 12 ? -9.531 -7.887 -7.973 1 97.69 12 ARG B N 1
ATOM 739 C CA . ARG B 1 12 ? -8.18 -7.418 -8.258 1 97.69 12 ARG B CA 1
ATOM 740 C C . ARG B 1 12 ? -8.203 -6.051 -8.93 1 97.69 12 ARG B C 1
ATOM 742 O O . ARG B 1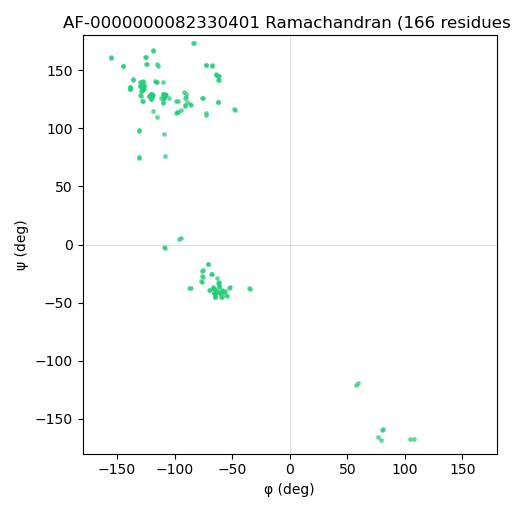 12 ? -7.391 -5.184 -8.617 1 97.69 12 ARG B O 1
ATOM 749 N N . ASP B 1 13 ? -9.227 -5.797 -9.844 1 98.06 13 ASP B N 1
ATOM 750 C CA . ASP B 1 13 ? -9.32 -4.512 -10.531 1 98.06 13 ASP B CA 1
ATOM 751 C C . ASP B 1 13 ? -9.727 -3.402 -9.562 1 98.06 13 ASP B C 1
ATOM 753 O O . ASP B 1 13 ? -9.242 -2.273 -9.664 1 98.06 13 ASP B O 1
ATOM 757 N N . GLU B 1 14 ? -10.617 -3.699 -8.656 1 98.38 14 GLU B N 1
ATOM 758 C CA . GLU B 1 14 ? -11.031 -2.717 -7.656 1 98.38 14 GLU B CA 1
ATOM 759 C C . GLU B 1 14 ? -9.875 -2.361 -6.727 1 98.38 14 GLU B C 1
ATOM 761 O O . GLU B 1 14 ? -9.703 -1.198 -6.355 1 98.38 14 GLU B O 1
ATOM 766 N N . ALA B 1 15 ? -9.148 -3.348 -6.355 1 98.5 15 ALA B N 1
ATOM 767 C CA . ALA B 1 15 ? -7.965 -3.098 -5.535 1 98.5 15 ALA B CA 1
ATOM 768 C C . ALA B 1 15 ? -6.984 -2.18 -6.254 1 98.5 15 ALA B C 1
ATOM 770 O O . ALA B 1 15 ? -6.449 -1.241 -5.66 1 98.5 15 ALA B O 1
ATOM 771 N N . ALA B 1 16 ? -6.762 -2.477 -7.535 1 98.75 16 ALA B N 1
ATOM 772 C CA . ALA B 1 16 ? -5.891 -1.636 -8.352 1 98.75 16 ALA B CA 1
ATOM 773 C C . ALA B 1 16 ? -6.379 -0.19 -8.367 1 98.75 16 ALA B C 1
ATOM 775 O O . ALA B 1 16 ? -5.578 0.743 -8.25 1 98.75 16 ALA B O 1
ATOM 776 N N . GLU B 1 17 ? -7.617 -0.044 -8.453 1 98.62 17 GLU B N 1
ATOM 777 C CA . GLU B 1 17 ? -8.203 1.292 -8.492 1 98.62 17 GLU B CA 1
ATOM 778 C C . GLU B 1 17 ? -7.996 2.027 -7.176 1 98.62 17 GLU B C 1
ATOM 780 O O . GLU B 1 17 ? -7.75 3.234 -7.164 1 98.62 17 GLU B O 1
ATOM 785 N N . ARG B 1 18 ? -8.078 1.286 -6.09 1 98.62 18 ARG B N 1
ATOM 786 C CA . ARG B 1 18 ? -7.844 1.894 -4.785 1 98.62 18 ARG B CA 1
ATOM 787 C C . ARG B 1 18 ? -6.402 2.371 -4.66 1 98.62 18 ARG B C 1
ATOM 789 O O . ARG B 1 18 ? -6.145 3.455 -4.129 1 98.62 18 ARG B O 1
ATOM 796 N N . LEU B 1 19 ? -5.516 1.529 -5.137 1 98.75 19 LEU B N 1
ATOM 797 C CA . LEU B 1 19 ? -4.109 1.913 -5.117 1 98.75 19 LEU B CA 1
ATOM 798 C C . LEU B 1 19 ? -3.877 3.178 -5.938 1 98.75 19 LEU B C 1
ATOM 800 O O . LEU B 1 19 ? -3.146 4.074 -5.508 1 98.75 19 LEU B O 1
ATOM 804 N N . ARG B 1 20 ? -4.504 3.281 -7.078 1 98.75 20 ARG B N 1
ATOM 805 C CA . ARG B 1 20 ? -4.34 4.445 -7.941 1 98.75 20 ARG B CA 1
ATOM 806 C C . ARG B 1 20 ? -4.91 5.699 -7.285 1 98.75 20 ARG B C 1
ATOM 808 O O . ARG B 1 20 ? -4.348 6.789 -7.43 1 98.75 20 ARG B O 1
ATOM 815 N N . ALA B 1 21 ? -6 5.508 -6.625 1 98.56 21 ALA B N 1
ATOM 816 C CA . ALA B 1 21 ? -6.609 6.648 -5.941 1 98.56 21 ALA B CA 1
ATOM 817 C C . ALA B 1 21 ? -5.68 7.203 -4.867 1 98.56 21 ALA B C 1
ATOM 819 O O . ALA B 1 21 ? -5.57 8.422 -4.695 1 98.56 21 ALA B O 1
ATOM 820 N N . VAL B 1 22 ? -5.027 6.332 -4.148 1 98.62 22 VAL B N 1
ATOM 821 C CA . VAL B 1 22 ? -4.066 6.773 -3.145 1 98.62 22 VAL B CA 1
ATOM 822 C C . VAL B 1 22 ? -2.896 7.484 -3.824 1 98.62 22 VAL B C 1
ATOM 824 O O . VAL B 1 22 ? -2.449 8.539 -3.367 1 98.62 22 VAL B O 1
ATOM 827 N N . ALA B 1 23 ? -2.393 6.859 -4.918 1 98.75 23 ALA B N 1
ATOM 828 C CA . ALA B 1 23 ? -1.301 7.457 -5.684 1 98.75 23 ALA B CA 1
ATOM 829 C C . ALA B 1 23 ? -1.655 8.875 -6.129 1 98.75 23 ALA B C 1
ATOM 831 O O . ALA B 1 23 ? -0.836 9.789 -6.016 1 98.75 23 ALA B O 1
ATOM 832 N N . ASP B 1 24 ? -2.834 9.023 -6.59 1 98.5 24 ASP B N 1
ATOM 833 C CA . ASP B 1 24 ? -3.293 10.32 -7.07 1 98.5 24 ASP B CA 1
ATOM 834 C C . ASP B 1 24 ? -3.27 11.359 -5.953 1 98.5 24 ASP B C 1
ATOM 836 O O . ASP B 1 24 ? -2.986 12.531 -6.199 1 98.5 24 ASP B O 1
ATOM 840 N N . GLN B 1 25 ? -3.586 10.93 -4.805 1 98 25 GLN B N 1
ATOM 841 C CA . GLN B 1 25 ? -3.631 11.852 -3.676 1 98 25 GLN B CA 1
ATOM 842 C C . GLN B 1 25 ? -2.225 12.211 -3.201 1 98 25 GLN B C 1
ATOM 844 O O . GLN B 1 25 ? -1.995 13.312 -2.703 1 98 25 GLN B O 1
ATOM 849 N N . LEU B 1 26 ? -1.319 11.328 -3.408 1 97.19 26 LEU B N 1
ATOM 850 C CA . LEU B 1 26 ? 0.058 11.562 -2.988 1 97.19 26 LEU B CA 1
ATOM 851 C C . LEU B 1 26 ? 0.764 12.516 -3.941 1 97.19 26 LEU B C 1
ATOM 853 O O . LEU B 1 26 ? 1.637 13.281 -3.527 1 97.19 26 LEU B O 1
ATOM 857 N N . GLU B 1 27 ? 0.387 12.453 -5.172 1 95.62 27 GLU B N 1
ATOM 858 C CA . GLU B 1 27 ? 1.06 13.25 -6.191 1 95.62 27 GLU B CA 1
ATOM 859 C C . GLU B 1 27 ? 0.87 14.742 -5.941 1 95.62 27 GLU B C 1
ATOM 861 O O . GLU B 1 27 ? -0.218 15.18 -5.559 1 95.62 27 GLU B O 1
ATOM 866 N N . GLY B 1 28 ? 1.917 15.492 -6.285 1 92.81 28 GLY B N 1
ATOM 867 C CA . GLY B 1 28 ? 1.869 16.938 -6.137 1 92.81 28 GLY B CA 1
ATOM 868 C C . GLY B 1 28 ? 2.156 17.406 -4.723 1 92.81 28 GLY B C 1
ATOM 869 O O . GLY B 1 28 ? 2.889 16.75 -3.982 1 92.81 28 GLY B O 1
ATOM 870 N N . ASP B 1 29 ? 1.666 18.625 -4.508 1 91.44 29 ASP B N 1
ATOM 871 C CA . ASP B 1 29 ? 1.877 19.25 -3.207 1 91.44 29 ASP B CA 1
ATOM 872 C C . ASP B 1 29 ? 0.554 19.453 -2.471 1 91.44 29 ASP B C 1
ATOM 874 O O . ASP B 1 29 ? -0.518 19.312 -3.062 1 91.44 29 ASP B O 1
ATOM 878 N N . GLY B 1 30 ? 0.719 19.516 -1.197 1 93.88 30 GLY B N 1
ATOM 879 C CA . GLY B 1 30 ? -0.475 19.828 -0.431 1 93.88 30 GLY B CA 1
ATOM 880 C C . GLY B 1 30 ? -1.062 18.625 0.29 1 93.88 30 GLY B C 1
ATOM 881 O O . GLY B 1 30 ? -0.422 17.578 0.382 1 93.88 30 GLY B O 1
ATOM 882 N N . PRO B 1 31 ? -2.25 18.797 0.775 1 96.19 31 PRO B N 1
ATOM 883 C CA . PRO B 1 31 ? -2.896 17.734 1.55 1 96.19 31 PRO B CA 1
ATOM 884 C C . PRO B 1 31 ? -3.346 16.562 0.681 1 96.19 31 PRO B C 1
ATOM 886 O O . PRO B 1 31 ? -3.516 16.719 -0.531 1 96.19 31 PRO B O 1
ATOM 889 N N . ALA B 1 32 ? -3.445 15.43 1.264 1 97.06 32 ALA B N 1
ATOM 890 C CA . ALA B 1 32 ? -3.947 14.203 0.639 1 97.06 32 ALA B CA 1
ATOM 891 C C . ALA B 1 32 ? -5.168 13.672 1.381 1 97.06 32 ALA B C 1
ATOM 893 O O . ALA B 1 32 ? -5.129 13.477 2.598 1 97.06 32 ALA B O 1
ATOM 894 N N . SER B 1 33 ? -6.207 13.477 0.673 1 97.75 33 SER B N 1
ATOM 895 C CA . SER B 1 33 ? -7.414 12.883 1.229 1 97.75 33 SER B CA 1
ATOM 896 C C . SER B 1 33 ? -7.484 11.391 0.922 1 97.75 33 SER B C 1
ATOM 898 O O . SER B 1 33 ? -7.656 10.992 -0.233 1 97.75 33 SER B O 1
ATOM 900 N N . ILE B 1 34 ? -7.406 10.625 1.994 1 98.25 34 ILE B N 1
ATOM 901 C CA . ILE B 1 34 ? -7.348 9.18 1.816 1 98.25 34 ILE B CA 1
ATOM 902 C C . ILE B 1 34 ? -8.648 8.547 2.303 1 98.25 34 ILE B C 1
ATOM 904 O O . ILE B 1 34 ? -9 8.664 3.479 1 98.25 34 ILE B O 1
ATOM 908 N N . ARG B 1 35 ? -9.32 7.844 1.422 1 97.5 35 ARG B N 1
ATOM 909 C CA . ARG B 1 35 ? -10.531 7.109 1.781 1 97.5 35 ARG B CA 1
ATOM 910 C C . ARG B 1 35 ? -10.188 5.844 2.562 1 97.5 35 ARG B C 1
ATOM 912 O O . ARG B 1 35 ? -9.414 5.008 2.096 1 97.5 35 ARG B O 1
ATOM 919 N N . THR B 1 36 ? -10.75 5.715 3.645 1 97.25 36 THR B N 1
ATOM 920 C CA . THR B 1 36 ? -10.602 4.562 4.523 1 97.25 36 THR B CA 1
ATOM 921 C C . THR B 1 36 ? -11.969 4.047 4.973 1 97.25 36 THR B C 1
ATOM 923 O O . THR B 1 36 ? -12.484 4.469 6.012 1 97.25 36 THR B O 1
ATOM 926 N N . GLY B 1 37 ? -12.398 3.037 4.305 1 93.81 37 GLY B N 1
ATOM 927 C CA . GLY B 1 37 ? -13.766 2.602 4.566 1 93.81 37 GLY B CA 1
ATOM 928 C C . GLY B 1 37 ? -14.789 3.691 4.332 1 93.81 37 GLY B C 1
ATOM 929 O O . GLY B 1 37 ? -14.883 4.242 3.23 1 93.81 37 GLY B O 1
ATOM 930 N N . ASN B 1 38 ? -15.5 4 5.352 1 93.5 38 ASN B N 1
ATOM 931 C CA . ASN B 1 38 ? -16.578 4.973 5.234 1 93.5 38 ASN B CA 1
ATOM 932 C C . ASN B 1 38 ? -16.125 6.375 5.617 1 93.5 38 ASN B C 1
ATOM 934 O O . ASN B 1 38 ? -16.906 7.316 5.617 1 93.5 38 ASN B O 1
ATOM 938 N N . LYS B 1 39 ? -14.914 6.551 5.867 1 94.56 39 LYS B N 1
ATOM 939 C CA . LYS B 1 39 ? -14.406 7.871 6.246 1 94.56 39 LYS B CA 1
ATOM 940 C C . LYS B 1 39 ? -13.258 8.297 5.336 1 94.56 39 LYS B C 1
ATOM 942 O O . LYS B 1 39 ? -12.695 7.477 4.613 1 94.56 39 LYS B O 1
ATOM 947 N N . THR B 1 40 ? -13.016 9.523 5.348 1 97.5 40 THR B N 1
ATOM 948 C CA . THR B 1 40 ? -11.883 10.117 4.645 1 97.5 40 THR B CA 1
ATOM 949 C C . THR B 1 40 ? -10.945 10.82 5.621 1 97.5 40 THR B C 1
ATOM 951 O O . THR B 1 40 ? -11.391 11.602 6.461 1 97.5 40 THR B O 1
ATOM 954 N N . VAL B 1 41 ? -9.664 10.477 5.504 1 96.88 41 VAL B N 1
ATOM 955 C CA . VAL B 1 41 ? -8.664 11.086 6.379 1 96.88 41 VAL B CA 1
ATOM 956 C C . VAL B 1 41 ? -7.805 12.062 5.582 1 96.88 41 VAL B C 1
ATOM 958 O O . VAL B 1 41 ? -7.297 11.727 4.516 1 96.88 41 VAL B O 1
ATOM 961 N N . GLU B 1 42 ? -7.688 13.273 6.098 1 96.25 42 GLU B N 1
ATOM 962 C CA . GLU B 1 42 ? -6.801 14.25 5.469 1 96.25 42 GLU B CA 1
ATOM 963 C C . GLU B 1 42 ? -5.391 14.164 6.043 1 96.25 42 GLU B C 1
ATOM 965 O O . GLU B 1 42 ? -5.203 14.242 7.262 1 96.25 42 GLU B O 1
ATOM 970 N N . LEU B 1 43 ? -4.48 14.023 5.16 1 96.75 43 LEU B N 1
ATOM 971 C CA . LEU B 1 43 ? -3.072 13.945 5.527 1 96.75 43 LEU B CA 1
ATOM 972 C C . LEU B 1 43 ? -2.285 15.086 4.898 1 96.75 43 LEU B C 1
ATOM 974 O O . LEU B 1 43 ? -2.809 15.82 4.051 1 96.75 43 LEU B O 1
ATOM 978 N N . ARG B 1 44 ? -1.097 15.266 5.379 1 96.38 44 ARG B N 1
ATOM 979 C CA . ARG B 1 44 ? -0.199 16.297 4.867 1 96.38 44 ARG B CA 1
ATOM 980 C C . ARG B 1 44 ? 1.184 15.719 4.574 1 96.38 44 ARG B C 1
ATOM 982 O O . ARG B 1 44 ? 2.137 15.977 5.316 1 96.38 44 ARG B O 1
ATOM 989 N N . PRO B 1 45 ? 1.252 14.984 3.486 1 97.12 45 PRO B N 1
ATOM 990 C CA . PRO B 1 45 ? 2.553 14.391 3.18 1 97.12 45 PRO B CA 1
ATOM 991 C C . PRO B 1 45 ? 3.641 15.43 2.939 1 97.12 45 PRO B C 1
ATOM 993 O O . PRO B 1 45 ? 3.371 16.484 2.361 1 97.12 45 PRO B O 1
ATOM 996 N N . SER B 1 46 ? 4.82 15.07 3.375 1 95.38 46 SER B N 1
ATOM 997 C CA . SER B 1 46 ? 5.988 15.867 3.018 1 95.38 46 SER B CA 1
ATOM 998 C C . SER B 1 46 ? 6.523 15.477 1.645 1 95.38 46 SER B C 1
ATOM 1000 O O . SER B 1 46 ? 6.059 14.508 1.043 1 95.38 46 SER B O 1
ATOM 1002 N N . SER B 1 47 ? 7.453 16.203 1.201 1 96 47 SER B N 1
ATOM 1003 C CA . SER B 1 47 ? 8.062 15.914 -0.091 1 96 47 SER B CA 1
ATOM 1004 C C . SER B 1 47 ? 8.859 14.617 -0.038 1 96 47 SER B C 1
ATOM 1006 O O . SER B 1 47 ? 9.086 13.977 -1.068 1 96 47 SER B O 1
ATOM 1008 N N . SER B 1 48 ? 9.312 14.266 1.18 1 96.75 48 SER B N 1
ATOM 1009 C CA . SER B 1 48 ? 10.062 13.031 1.381 1 96.75 48 SER B CA 1
ATOM 1010 C C . SER B 1 48 ? 9.234 11.992 2.121 1 96.75 48 SER B C 1
ATOM 1012 O O . SER B 1 48 ? 8.664 12.281 3.176 1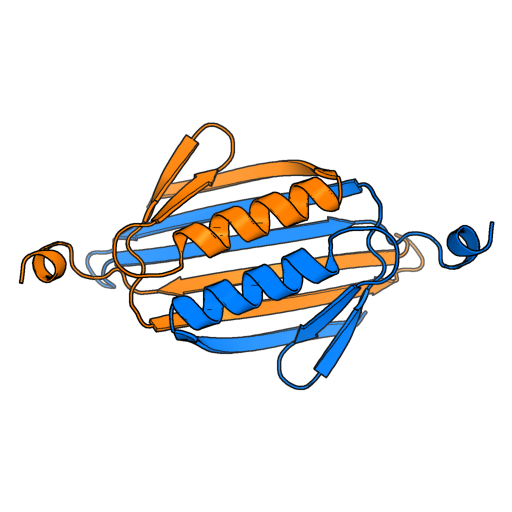 96.75 48 SER B O 1
ATOM 1014 N N . VAL B 1 49 ? 9.172 10.797 1.571 1 97.69 49 VAL B N 1
ATOM 1015 C CA . VAL B 1 49 ? 8.344 9.719 2.1 1 97.69 49 VAL B CA 1
ATOM 1016 C C . VAL B 1 49 ? 9.195 8.469 2.299 1 97.69 49 VAL B C 1
ATOM 1018 O O . VAL B 1 49 ? 9.891 8.023 1.377 1 97.69 49 VAL B O 1
ATOM 1021 N N . ALA B 1 50 ? 9.234 7.949 3.469 1 98.69 50 ALA B N 1
ATOM 1022 C CA . ALA B 1 50 ? 9.789 6.613 3.668 1 98.69 50 ALA B CA 1
ATOM 1023 C C . ALA B 1 50 ? 8.852 5.543 3.123 1 98.69 50 ALA B C 1
ATOM 1025 O O . ALA B 1 50 ? 7.758 5.336 3.656 1 98.69 50 ALA B O 1
ATOM 1026 N N . TYR B 1 51 ? 9.242 4.914 2.1 1 98.75 51 TYR B N 1
ATOM 1027 C CA . TYR B 1 51 ? 8.445 3.941 1.363 1 98.75 51 TYR B CA 1
ATOM 1028 C C . TYR B 1 51 ? 8.984 2.531 1.553 1 98.75 51 TYR B C 1
ATOM 1030 O O . TYR B 1 51 ? 10.172 2.277 1.308 1 98.75 51 TYR B O 1
ATOM 1038 N N . GLU B 1 52 ? 8.086 1.643 1.99 1 98.94 52 GLU B N 1
ATOM 1039 C CA . GLU B 1 52 ? 8.422 0.232 2.156 1 98.94 52 GLU B CA 1
ATOM 1040 C C . GLU B 1 52 ? 7.422 -0.665 1.437 1 98.94 52 GLU B C 1
ATOM 1042 O O . GLU B 1 52 ? 6.207 -0.483 1.572 1 98.94 52 GLU B O 1
ATOM 1047 N N . ILE B 1 53 ? 7.984 -1.659 0.737 1 98.88 53 ILE B N 1
ATOM 1048 C CA . ILE B 1 53 ? 7.141 -2.67 0.112 1 98.88 53 ILE B CA 1
ATOM 1049 C C . ILE B 1 53 ? 7.625 -4.062 0.507 1 98.88 53 ILE B C 1
ATOM 1051 O O . ILE B 1 53 ? 8.828 -4.328 0.522 1 98.88 53 ILE B O 1
ATOM 1055 N N . GLY B 1 54 ? 6.727 -4.879 0.852 1 98.5 54 GLY B N 1
ATOM 1056 C CA . GLY B 1 54 ? 6.973 -6.273 1.181 1 98.5 54 GLY B CA 1
ATOM 1057 C C . GLY B 1 54 ? 6.098 -7.234 0.399 1 98.5 54 GLY B C 1
ATOM 1058 O O . GLY B 1 54 ? 4.914 -6.969 0.177 1 98.5 54 GLY B O 1
ATOM 1059 N N . VAL B 1 55 ? 6.719 -8.336 -0.003 1 97.81 55 VAL B N 1
ATOM 1060 C CA . VAL B 1 55 ? 6 -9.375 -0.73 1 97.81 55 VAL B CA 1
ATOM 1061 C C . VAL B 1 55 ? 6.27 -10.734 -0.088 1 97.81 55 VAL B C 1
ATOM 1063 O O . VAL B 1 55 ? 7.418 -11.062 0.216 1 97.81 55 VAL B O 1
ATOM 1066 N N . ARG B 1 56 ? 5.211 -11.375 0.176 1 95.38 56 ARG B N 1
ATOM 1067 C CA . ARG B 1 56 ? 5.328 -12.734 0.696 1 95.38 56 ARG B CA 1
ATOM 1068 C C . ARG B 1 56 ? 4.66 -13.734 -0.236 1 95.38 56 ARG B C 1
ATOM 1070 O O . ARG B 1 56 ? 3.506 -13.555 -0.626 1 95.38 56 ARG B O 1
ATOM 1077 N N . GLU B 1 57 ? 5.473 -14.766 -0.583 1 92.31 57 GLU B N 1
ATOM 1078 C CA . GLU B 1 57 ? 4.957 -15.914 -1.321 1 92.31 57 GLU B CA 1
ATOM 1079 C C . GLU B 1 57 ? 4.879 -17.156 -0.431 1 92.31 57 GLU B C 1
ATOM 1081 O O . GLU B 1 57 ? 5.906 -17.75 -0.106 1 92.31 57 GLU B O 1
ATOM 1086 N N . ARG B 1 58 ? 3.982 -17.25 0.376 1 79.56 58 ARG B N 1
ATOM 1087 C CA . ARG B 1 58 ? 3.977 -18.375 1.296 1 79.56 58 ARG B CA 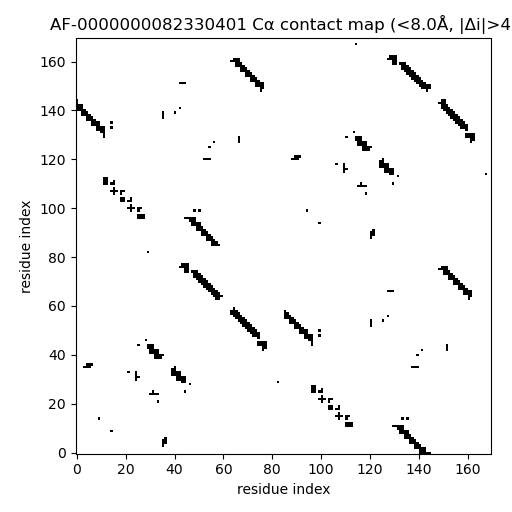1
ATOM 1088 C C . ARG B 1 58 ? 3.23 -19.562 0.699 1 79.56 58 ARG B C 1
ATOM 1090 O O . ARG B 1 58 ? 2.117 -19.406 0.19 1 79.56 58 ARG B O 1
ATOM 1097 N N . SER B 1 59 ? 4.02 -20.562 0.661 1 77.69 59 SER B N 1
ATOM 1098 C CA . SER B 1 59 ? 3.385 -21.844 0.362 1 77.69 59 SER B CA 1
ATOM 1099 C C . SER B 1 59 ? 3.496 -22.797 1.542 1 77.69 59 SER B C 1
ATOM 1101 O O . SER B 1 59 ? 4.531 -22.859 2.205 1 77.69 59 SER B O 1
ATOM 1103 N N . SER B 1 60 ? 2.477 -23.031 2.123 1 76 60 SER B N 1
ATOM 1104 C CA . SER B 1 60 ? 2.432 -24.031 3.188 1 76 60 SER B CA 1
ATOM 1105 C C . SER B 1 60 ? 1.642 -25.266 2.754 1 76 60 SER B C 1
ATOM 1107 O O . SER B 1 60 ? 0.599 -25.141 2.109 1 76 60 SER B O 1
ATOM 1109 N N . ILE B 1 61 ? 2.18 -26.422 3.152 1 77 61 ILE B N 1
ATOM 1110 C CA . ILE B 1 61 ? 1.495 -27.688 2.859 1 77 61 ILE B CA 1
ATOM 1111 C C . ILE B 1 61 ? 0.129 -27.703 3.541 1 77 61 ILE B C 1
ATOM 1113 O O . ILE B 1 61 ? -0.85 -28.188 2.973 1 77 61 ILE B O 1
ATOM 1117 N N . LEU B 1 62 ? 0.107 -27.094 4.672 1 80 62 LEU B N 1
ATOM 1118 C CA . LEU B 1 62 ? -1.111 -27.172 5.473 1 80 62 LEU B CA 1
ATOM 1119 C C . LEU B 1 62 ? -2.1 -26.094 5.066 1 80 62 LEU B C 1
ATOM 1121 O O . LEU B 1 62 ? -3.309 -26.328 5.008 1 80 62 LEU B O 1
ATOM 1125 N N . ARG B 1 63 ? -1.691 -24.984 4.762 1 78.12 63 ARG B N 1
ATOM 1126 C CA . ARG B 1 63 ? -2.588 -23.844 4.566 1 78.12 63 ARG B CA 1
ATOM 1127 C C . ARG B 1 63 ? -2.676 -23.469 3.094 1 78.12 63 ARG B C 1
ATOM 1129 O O . ARG B 1 63 ? -3.484 -22.609 2.713 1 78.12 63 ARG B O 1
ATOM 1136 N N . GLY B 1 64 ? -1.923 -24.172 2.369 1 84.38 64 GLY B N 1
ATOM 1137 C CA . GLY B 1 64 ? -1.881 -23.828 0.956 1 84.38 64 GLY B CA 1
ATOM 1138 C C . GLY B 1 64 ? -1.004 -22.625 0.659 1 84.38 64 GLY B C 1
ATOM 1139 O O . GLY B 1 64 ? -0.181 -22.234 1.488 1 84.38 64 GLY B O 1
ATOM 1140 N N . SER B 1 65 ? -1.107 -22.141 -0.492 1 88.94 65 SER B N 1
ATOM 1141 C CA . SER B 1 65 ? -0.306 -21 -0.928 1 88.94 65 SER B CA 1
ATOM 1142 C C . SER B 1 65 ? -1.017 -19.688 -0.641 1 88.94 65 SER B C 1
ATOM 1144 O O . SER B 1 65 ? -2.234 -19.578 -0.803 1 88.94 65 SER B O 1
ATOM 1146 N N . ARG B 1 66 ? -0.365 -18.812 -0.047 1 93.81 66 ARG B N 1
ATOM 1147 C CA . ARG B 1 66 ? -0.85 -17.453 0.178 1 93.81 66 ARG B CA 1
ATOM 1148 C C . ARG B 1 66 ? 0.166 -16.422 -0.303 1 93.81 66 ARG B C 1
ATOM 1150 O O . ARG B 1 66 ? 1.371 -16.594 -0.108 1 93.81 66 ARG B O 1
ATOM 1157 N N . GLU B 1 67 ? -0.338 -15.469 -1.005 1 96.62 67 GLU B N 1
ATOM 1158 C CA . GLU B 1 67 ? 0.509 -14.359 -1.434 1 96.62 67 GLU B CA 1
ATOM 1159 C C . GLU B 1 67 ? 0.059 -13.047 -0.802 1 96.62 67 GLU B C 1
ATOM 1161 O O . GLU B 1 67 ? -1.14 -12.805 -0.643 1 96.62 67 GLU B O 1
ATOM 1166 N N . THR B 1 68 ? 1.003 -12.234 -0.401 1 97.69 68 THR B N 1
ATOM 1167 C CA . THR B 1 68 ? 0.679 -10.969 0.247 1 97.69 68 THR B CA 1
ATOM 1168 C C . THR B 1 68 ? 1.593 -9.852 -0.256 1 97.69 68 THR B C 1
ATOM 1170 O O . THR B 1 68 ? 2.797 -10.055 -0.419 1 97.69 68 THR B O 1
ATOM 1173 N N . ILE B 1 69 ? 1.054 -8.688 -0.553 1 98.56 69 ILE B N 1
ATOM 1174 C CA . ILE B 1 69 ? 1.779 -7.438 -0.75 1 98.56 69 ILE B CA 1
ATOM 1175 C C . ILE B 1 69 ? 1.479 -6.48 0.4 1 98.56 69 ILE B C 1
ATOM 1177 O O . ILE B 1 69 ? 0.315 -6.258 0.743 1 98.56 69 ILE B O 1
ATOM 1181 N N . THR B 1 70 ? 2.443 -5.891 1.05 1 98.88 70 THR B N 1
ATOM 1182 C CA . THR B 1 70 ? 2.305 -4.84 2.051 1 98.88 70 THR B CA 1
ATOM 1183 C C . THR B 1 70 ? 3.084 -3.594 1.637 1 98.88 70 THR B C 1
ATOM 1185 O O . THR B 1 70 ? 4.273 -3.676 1.321 1 98.88 70 THR B O 1
ATOM 1188 N N . ILE B 1 71 ? 2.473 -2.467 1.621 1 98.94 71 ILE B N 1
ATOM 1189 C CA . ILE B 1 71 ? 3.102 -1.182 1.337 1 98.94 71 ILE B CA 1
ATOM 1190 C C . ILE B 1 71 ? 2.922 -0.245 2.529 1 98.94 71 ILE B C 1
ATOM 1192 O O . ILE B 1 71 ? 1.806 -0.06 3.02 1 98.94 71 ILE B O 1
ATOM 1196 N N . LYS B 1 72 ? 3.9 0.311 2.949 1 98.94 72 LYS B N 1
ATOM 1197 C CA . LYS B 1 72 ? 3.887 1.287 4.035 1 98.94 72 LYS B CA 1
ATOM 1198 C C . LYS B 1 72 ? 4.566 2.586 3.613 1 98.94 72 LYS B C 1
ATOM 1200 O O . LYS B 1 72 ? 5.629 2.562 2.984 1 98.94 72 LYS B O 1
ATOM 1205 N N . MET B 1 73 ? 4.027 3.701 3.93 1 98.81 73 MET B N 1
ATOM 1206 C CA . MET B 1 73 ? 4.578 5.039 3.723 1 98.81 73 MET B CA 1
ATOM 1207 C C . MET B 1 73 ? 4.535 5.848 5.012 1 98.81 73 MET B C 1
ATOM 1209 O O . MET B 1 73 ? 3.496 5.918 5.676 1 98.81 73 MET B O 1
ATOM 1213 N N . ASP B 1 74 ? 5.508 6.402 5.312 1 98.06 74 ASP B N 1
ATOM 1214 C CA . ASP B 1 74 ? 5.703 7.109 6.574 1 98.06 74 ASP B CA 1
ATOM 1215 C C . ASP B 1 74 ? 6.438 8.43 6.359 1 98.06 74 ASP B C 1
ATOM 1217 O O . ASP B 1 74 ? 7.418 8.484 5.613 1 98.06 74 ASP B O 1
ATOM 1221 N N . TRP B 1 75 ? 5.93 9.508 6.977 1 96.94 75 TRP B N 1
ATOM 1222 C CA . TRP B 1 75 ? 6.57 10.805 6.809 1 96.94 75 TRP B CA 1
ATOM 1223 C C . TRP B 1 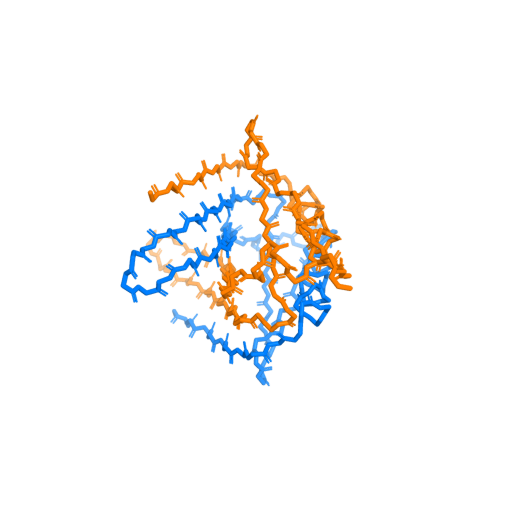75 ? 6.266 11.719 7.992 1 96.94 75 TRP B C 1
ATOM 1225 O O . TRP B 1 75 ? 5.402 11.406 8.82 1 96.94 75 TRP B O 1
ATOM 1235 N N . LYS B 1 76 ? 7.035 12.68 8.141 1 94.56 76 LYS B N 1
ATOM 1236 C CA . LYS B 1 76 ? 6.715 13.828 8.977 1 94.56 76 LYS B CA 1
ATOM 1237 C C . LYS B 1 76 ? 5.914 14.875 8.203 1 94.56 76 LYS B C 1
ATOM 1239 O O . LYS B 1 76 ? 6.371 15.367 7.168 1 94.56 76 LYS B O 1
ATOM 1244 N N . PRO B 1 77 ? 4.695 15.156 8.711 1 94.25 77 PRO B N 1
ATOM 1245 C CA . PRO B 1 77 ? 3.873 16.094 7.945 1 94.25 77 PRO B CA 1
ATOM 1246 C C . PRO B 1 77 ? 4.516 17.484 7.82 1 94.25 77 PRO B C 1
ATOM 1248 O O . PRO B 1 77 ? 5.23 17.922 8.727 1 94.25 77 PRO B O 1
ATOM 1251 N N . ALA B 1 78 ? 4.312 18 6.637 1 83.06 78 ALA B N 1
ATOM 1252 C CA . ALA B 1 78 ? 4.746 19.375 6.406 1 83.06 78 ALA B CA 1
ATOM 1253 C C . ALA B 1 78 ? 4.008 20.344 7.324 1 83.06 78 ALA B C 1
ATOM 1255 O O . ALA B 1 78 ? 2.865 20.094 7.711 1 83.06 78 ALA B O 1
ATOM 1256 N N . SER B 1 79 ? 4.648 21.141 8.148 1 72.44 79 SER B N 1
ATOM 1257 C CA . SER B 1 79 ? 4.012 22.094 9.047 1 72.44 79 SER B CA 1
ATOM 1258 C C . SER B 1 79 ? 2.969 22.922 8.305 1 72.44 79 SER B C 1
ATOM 1260 O O . SER B 1 79 ? 3.125 23.219 7.117 1 72.44 79 SER B O 1
ATOM 1262 N N . ALA B 1 80 ? 1.67 22.859 8.641 1 62.38 80 ALA B N 1
ATOM 1263 C CA . ALA B 1 80 ? 0.639 23.719 8.062 1 62.38 80 ALA B CA 1
ATOM 1264 C C . ALA B 1 80 ? 1.186 25.109 7.773 1 62.38 80 ALA B C 1
ATOM 1266 O O . ALA B 1 80 ? 0.693 25.812 6.879 1 62.38 80 ALA B O 1
ATOM 1267 N N . SER B 1 81 ? 2.07 25.75 8.594 1 52.66 81 SER B N 1
ATOM 1268 C CA . SER B 1 81 ? 2.549 27.109 8.352 1 52.66 81 SER B CA 1
ATOM 1269 C C . SER B 1 81 ? 3.301 27.188 7.023 1 52.66 81 SER B C 1
ATOM 1271 O O . SER B 1 81 ? 3.521 28.297 6.504 1 52.66 81 SER B O 1
ATOM 1273 N N . ASP B 1 82 ? 3.924 26.234 6.621 1 47.47 82 ASP B N 1
ATOM 1274 C CA . ASP B 1 82 ? 4.77 26.312 5.438 1 47.47 82 ASP B CA 1
ATOM 1275 C C . ASP B 1 82 ? 3.932 26.328 4.16 1 47.47 82 ASP B C 1
ATOM 1277 O O . ASP B 1 82 ? 4.469 26.469 3.061 1 47.47 82 ASP B O 1
ATOM 1281 N N . GLU B 1 83 ? 2.816 25.922 4.086 1 41.69 83 GLU B N 1
ATOM 1282 C CA . GLU B 1 83 ? 2.01 26.125 2.887 1 41.69 83 GLU B CA 1
ATOM 1283 C C . GLU B 1 83 ? 1.848 27.609 2.58 1 41.69 83 GLU B C 1
ATOM 1285 O O . GLU B 1 83 ? 1.59 27.984 1.436 1 41.69 83 GLU B O 1
ATOM 1290 N N . ASP B 1 84 ? 1.658 28.469 3.5 1 36.88 84 ASP B N 1
ATOM 1291 C CA . ASP B 1 84 ? 1.361 29.875 3.236 1 36.88 84 ASP B CA 1
ATOM 1292 C C . ASP B 1 84 ? 2.586 30.609 2.686 1 36.88 84 ASP B C 1
ATOM 1294 O O . ASP B 1 84 ? 2.521 31.797 2.379 1 36.88 84 ASP B O 1
ATOM 1298 N N . GLU B 1 85 ? 3.777 30.094 2.801 1 33.5 85 GLU B N 1
ATOM 1299 C CA . GLU B 1 85 ? 4.727 31.031 2.207 1 33.5 85 GLU B CA 1
ATOM 1300 C C . GLU B 1 85 ? 4.691 30.953 0.683 1 33.5 85 GLU B C 1
ATOM 1302 O O . GLU B 1 85 ? 4.523 29.875 0.11 1 33.5 85 GLU B O 1
#

Nearest PDB structures (foldseek):
  9fsm-assembly1_A  TM=6.061E-01  e=4.044E+00  Klebsiella pneumoniae
  9fs5-assembly1_A  TM=6.079E-01  e=4.552E+00  Escherichia coli
  5wc3-assembly1_A  TM=3.697E-01  e=5.767E+00  Bacillus subtilis BEST7613
  9fs5-assembly1_A  TM=6.121E-01  e=3.532E+00  Escherichia coli
  9fsm-assembly1_A  TM=6.092E-01  e=5.020E+00  Klebsiella pneumoniae